Protein AF-A0A817AE27-F1 (afdb_monomer_lite)

Organism: NCBI:txid392030

Sequence (90 aa):
MILAATCSQFAQREFSFTLENDVYRRYLSFSNHMEFEKELIKLCPEKIDIGAVYSAKPKDHKMLSAAQFYPIERELVFDIDMTDYDDVRF

Foldseek 3Di:
DDPPDPPDLQQQKKKWFQAPPRDIDTQDGDNDPVRVVVVCVVGVGPDMDTHARWQHRSVCVVVDDPVRTDGDDDDDDDDDDPVVCVVPDD

Structure (mmCIF, N/CA/C/O backbone):
data_AF-A0A817AE27-F1
#
_entry.id   AF-A0A817AE27-F1
#
loop_
_atom_site.group_PDB
_atom_site.id
_atom_site.type_symbol
_atom_site.label_atom_id
_atom_site.label_alt_id
_atom_site.label_comp_id
_atom_site.label_asym_id
_atom_site.label_entity_id
_atom_site.label_seq_id
_atom_site.pdbx_PDB_ins_code
_atom_site.Cartn_x
_atom_site.Cartn_y
_atom_site.Cartn_z
_atom_site.occupancy
_atom_site.B_iso_or_equiv
_atom_site.auth_seq_id
_atom_site.auth_comp_id
_atom_site.auth_asym_id
_atom_site.auth_atom_id
_atom_site.pdbx_PDB_model_num
ATOM 1 N N . MET A 1 1 ? 32.250 3.803 3.540 1.00 38.19 1 MET A N 1
ATOM 2 C CA . MET A 1 1 ? 31.771 5.189 3.755 1.00 38.19 1 MET A CA 1
ATOM 3 C C . MET A 1 1 ? 30.591 5.376 2.812 1.00 38.19 1 MET A C 1
ATOM 5 O O . MET A 1 1 ? 30.814 5.234 1.627 1.00 38.19 1 MET A O 1
ATOM 9 N N . ILE A 1 2 ? 29.337 5.567 3.214 1.00 39.88 2 ILE A N 1
ATOM 10 C CA . ILE A 1 2 ? 28.763 6.078 4.463 1.00 39.88 2 ILE A CA 1
ATOM 11 C C . ILE A 1 2 ? 27.482 5.268 4.747 1.00 39.88 2 ILE A C 1
ATOM 13 O O . ILE A 1 2 ? 26.569 5.252 3.930 1.00 39.88 2 ILE A O 1
ATOM 17 N N . LEU A 1 3 ? 27.423 4.605 5.906 1.00 43.34 3 LEU A N 1
ATOM 18 C CA . LEU A 1 3 ? 26.168 4.191 6.537 1.00 43.34 3 LEU A CA 1
ATOM 19 C C . LEU A 1 3 ? 25.495 5.469 7.049 1.00 43.34 3 LEU A C 1
ATOM 21 O O . LEU A 1 3 ? 25.886 5.993 8.089 1.00 43.34 3 LEU A O 1
ATOM 25 N N . ALA A 1 4 ? 24.532 6.003 6.306 1.00 44.12 4 ALA A N 1
ATOM 26 C CA . ALA A 1 4 ? 23.666 7.074 6.786 1.00 44.12 4 ALA A CA 1
ATOM 27 C C . ALA A 1 4 ? 22.216 6.731 6.452 1.00 44.12 4 ALA A C 1
ATOM 29 O O . ALA A 1 4 ? 21.665 7.196 5.463 1.00 44.12 4 ALA A O 1
ATOM 30 N N . ALA A 1 5 ? 21.603 5.914 7.303 1.00 45.12 5 ALA A N 1
ATOM 31 C CA . ALA A 1 5 ? 20.153 5.807 7.385 1.00 45.12 5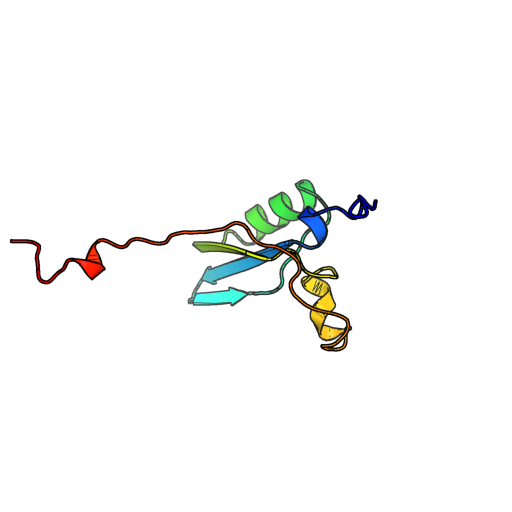 ALA A CA 1
ATOM 32 C C . ALA A 1 5 ? 19.759 5.444 8.824 1.00 45.12 5 ALA A C 1
ATOM 34 O O . ALA A 1 5 ? 19.271 4.359 9.105 1.00 45.12 5 ALA A O 1
ATOM 35 N N . THR A 1 6 ? 20.012 6.343 9.778 1.00 42.81 6 THR A N 1
ATOM 36 C CA . THR A 1 6 ? 19.449 6.227 11.140 1.00 42.81 6 THR A CA 1
ATOM 37 C C . THR A 1 6 ? 18.121 6.975 11.286 1.00 42.81 6 THR A C 1
ATOM 39 O O . THR A 1 6 ? 17.625 7.166 12.394 1.00 42.81 6 THR A O 1
ATOM 42 N N . CYS A 1 7 ? 17.495 7.368 10.173 1.00 51.22 7 CYS A N 1
ATOM 43 C CA . CYS A 1 7 ? 16.107 7.805 10.170 1.00 51.22 7 CYS A CA 1
ATOM 44 C C . CYS A 1 7 ? 15.229 6.557 9.980 1.00 51.22 7 CYS A C 1
ATOM 46 O O . CYS A 1 7 ? 15.368 5.868 8.978 1.00 51.22 7 CYS A O 1
ATOM 48 N N . SER A 1 8 ? 14.402 6.227 10.980 1.00 66.44 8 SER A N 1
ATOM 49 C CA . SER A 1 8 ? 13.609 4.987 11.057 1.00 66.44 8 SER A CA 1
ATOM 50 C C . SER A 1 8 ? 12.966 4.602 9.714 1.00 66.44 8 SER A C 1
ATOM 52 O O . SER A 1 8 ? 12.023 5.267 9.276 1.00 66.44 8 SER A O 1
ATOM 54 N N . GLN A 1 9 ? 13.439 3.503 9.103 1.00 79.31 9 GLN A N 1
ATOM 55 C CA . GLN A 1 9 ? 12.881 2.910 7.873 1.00 79.31 9 GLN A CA 1
ATOM 56 C C . GLN A 1 9 ? 11.357 2.738 7.955 1.00 79.31 9 GLN A C 1
ATOM 58 O O . GLN A 1 9 ? 10.651 2.868 6.960 1.00 79.31 9 GLN A O 1
ATOM 63 N N . PHE A 1 10 ? 10.831 2.501 9.159 1.00 94.25 10 PHE A N 1
ATOM 64 C CA . PHE A 1 10 ? 9.406 2.315 9.400 1.00 94.25 10 PHE A CA 1
ATOM 65 C C . PHE A 1 10 ? 8.585 3.597 9.182 1.00 94.25 10 PHE A C 1
ATOM 67 O O . PHE A 1 10 ? 7.528 3.557 8.561 1.00 94.25 10 PHE A O 1
ATOM 74 N N . ALA A 1 11 ? 9.087 4.754 9.625 1.00 96.69 11 ALA A N 1
ATOM 75 C CA . ALA A 1 11 ? 8.358 6.022 9.512 1.00 96.69 11 ALA A CA 1
ATOM 76 C C . ALA A 1 11 ? 8.277 6.562 8.081 1.00 96.69 11 ALA A C 1
ATOM 78 O O . ALA A 1 11 ? 7.419 7.390 7.779 1.00 96.69 11 ALA A O 1
ATOM 79 N N . GLN A 1 12 ? 9.183 6.108 7.222 1.00 97.25 12 GLN A N 1
ATOM 80 C CA . GLN A 1 12 ? 9.262 6.480 5.814 1.00 97.25 12 GLN A CA 1
ATOM 81 C C . GLN A 1 12 ? 8.677 5.406 4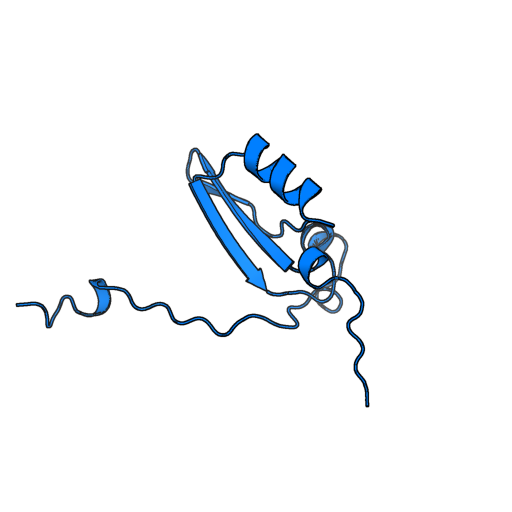.889 1.00 97.25 12 GLN A C 1
ATOM 83 O O . GLN A 1 12 ? 8.587 5.626 3.681 1.00 97.25 12 GLN A O 1
ATOM 88 N N . ARG A 1 13 ? 8.252 4.265 5.443 1.00 97.81 13 ARG A N 1
ATOM 89 C CA . ARG A 1 13 ? 7.565 3.205 4.710 1.00 97.81 13 ARG A CA 1
ATOM 90 C C . ARG A 1 13 ? 6.149 3.641 4.355 1.00 97.81 13 ARG A C 1
ATOM 92 O O . ARG A 1 13 ? 5.392 4.079 5.222 1.00 97.81 13 ARG A O 1
ATOM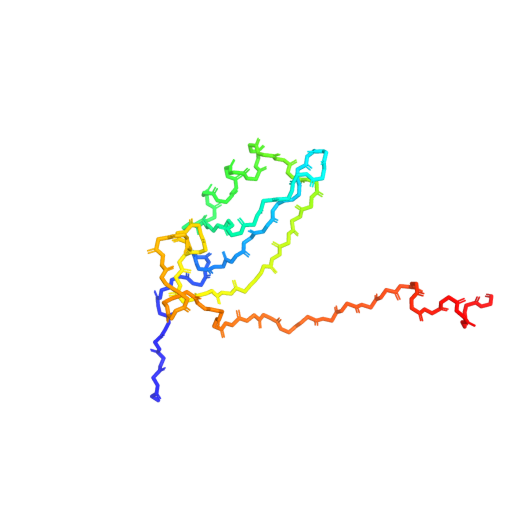 99 N N . GLU A 1 14 ? 5.793 3.494 3.085 1.00 98.25 14 GLU A N 1
ATOM 100 C CA . GLU A 1 14 ? 4.410 3.619 2.632 1.00 98.25 14 GLU A CA 1
ATOM 101 C C . GLU A 1 14 ? 3.618 2.368 3.009 1.00 98.25 14 GLU A C 1
ATOM 103 O O . GLU A 1 14 ? 4.027 1.243 2.726 1.00 98.25 14 GLU A O 1
ATOM 108 N N . PHE A 1 15 ? 2.445 2.595 3.580 1.00 98.38 15 PHE A N 1
ATOM 109 C CA . PHE A 1 15 ? 1.367 1.626 3.671 1.00 98.38 15 PHE A CA 1
ATOM 110 C 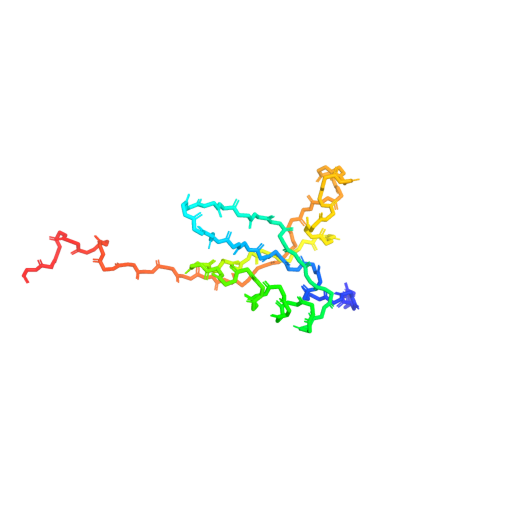C . PHE A 1 15 ? 0.178 2.147 2.870 1.00 98.38 15 PHE A C 1
ATOM 112 O O . PHE A 1 15 ? -0.055 3.361 2.797 1.00 98.38 15 PHE A O 1
ATOM 119 N N . SER A 1 16 ? -0.592 1.226 2.305 1.00 98.44 16 SER A N 1
ATOM 120 C CA . SER A 1 16 ? -1.903 1.537 1.749 1.00 98.44 16 SER A CA 1
ATOM 121 C C . SER A 1 16 ? -2.952 0.607 2.328 1.00 98.44 16 SER A C 1
ATOM 123 O O . SER A 1 16 ? -2.690 -0.574 2.542 1.00 98.44 16 SER A O 1
ATOM 125 N N . PHE A 1 17 ? -4.131 1.156 2.597 1.00 98.50 17 PHE A N 1
ATOM 126 C CA . PHE A 1 17 ? -5.283 0.420 3.101 1.00 98.50 17 PHE A CA 1
ATOM 127 C C . PHE A 1 17 ? -6.406 0.468 2.074 1.00 98.50 17 PHE A C 1
ATOM 129 O O . PHE A 1 17 ? -6.761 1.549 1.599 1.00 98.50 17 PHE A O 1
ATOM 136 N N . THR A 1 18 ? -6.986 -0.691 1.782 1.00 98.38 18 THR A N 1
ATOM 137 C CA . THR A 1 18 ? -8.284 -0.781 1.106 1.00 98.38 18 THR A CA 1
ATOM 138 C C . THR A 1 18 ? -9.351 -0.961 2.176 1.00 98.38 18 THR A C 1
ATOM 140 O O . THR A 1 18 ? -9.262 -1.890 2.976 1.00 98.38 18 THR A O 1
ATOM 143 N N . LEU A 1 19 ? -10.300 -0.030 2.244 1.00 96.88 19 LEU A N 1
ATOM 144 C CA . LEU A 1 19 ? -11.431 -0.051 3.177 1.00 96.88 19 LEU A CA 1
ATOM 145 C C . LEU A 1 19 ? -12.706 -0.502 2.453 1.00 96.88 19 LEU A C 1
ATOM 147 O O . LEU A 1 19 ? -12.695 -0.664 1.234 1.00 96.88 19 LEU A O 1
ATOM 151 N N . GLU A 1 20 ? -13.807 -0.615 3.198 1.00 94.44 20 GLU A N 1
ATOM 152 C CA . GLU A 1 20 ? -15.134 -0.905 2.644 1.00 94.44 20 GLU A CA 1
ATOM 153 C C . GLU A 1 20 ? -15.462 -0.033 1.420 1.00 94.44 20 GLU A C 1
ATOM 155 O O . GLU A 1 20 ? -15.165 1.169 1.383 1.00 94.44 20 GLU A O 1
ATOM 160 N N . ASN A 1 21 ? -16.146 -0.636 0.444 1.00 94.00 21 ASN A N 1
ATOM 161 C CA . ASN A 1 21 ? -16.464 -0.047 -0.863 1.00 94.00 21 ASN A CA 1
ATOM 162 C C . ASN A 1 21 ? -15.223 0.268 -1.716 1.00 94.00 21 ASN A C 1
ATOM 164 O O . ASN A 1 21 ? -15.217 1.260 -2.450 1.00 94.00 21 ASN A O 1
ATOM 168 N N . ASP A 1 22 ? -14.167 -0.542 -1.588 1.00 92.56 22 ASP A N 1
ATOM 169 C CA . ASP A 1 22 ? -12.907 -0.407 -2.330 1.00 92.56 22 ASP A CA 1
ATOM 170 C C . ASP A 1 22 ? -12.253 0.981 -2.181 1.00 92.56 22 ASP A C 1
ATOM 172 O O . ASP A 1 22 ? -11.531 1.469 -3.059 1.00 92.56 22 ASP A O 1
ATOM 176 N N . VAL A 1 23 ? -12.487 1.656 -1.047 1.00 97.00 23 VAL A N 1
ATOM 177 C CA . VAL A 1 23 ? -11.883 2.965 -0.790 1.00 97.00 23 VAL A CA 1
ATOM 178 C C . VAL A 1 23 ? -10.397 2.775 -0.522 1.00 97.00 23 VAL A C 1
ATOM 180 O O . VAL A 1 23 ? -9.984 2.356 0.562 1.00 97.00 23 VAL A O 1
ATOM 183 N N . TYR A 1 24 ? -9.585 3.141 -1.509 1.00 97.06 24 TYR A N 1
ATOM 184 C CA . TYR A 1 24 ? -8.139 3.002 -1.443 1.00 97.06 24 TYR A CA 1
ATOM 185 C C . TYR A 1 24 ? -7.458 4.237 -0.842 1.00 97.06 24 TYR A C 1
ATOM 187 O O . TYR A 1 24 ? -7.533 5.345 -1.381 1.00 97.06 24 TYR A O 1
ATOM 195 N N . ARG A 1 25 ? -6.760 4.057 0.284 1.00 97.25 25 ARG A N 1
ATOM 196 C CA . ARG A 1 25 ? -5.987 5.104 0.968 1.00 97.25 25 ARG A CA 1
ATOM 197 C C . ARG A 1 25 ? -4.499 4.807 0.889 1.00 97.25 25 ARG A C 1
ATOM 199 O O . ARG A 1 25 ? -4.021 3.893 1.553 1.00 97.25 25 ARG A O 1
ATOM 206 N N . ARG A 1 26 ? -3.777 5.626 0.123 1.00 97.88 26 ARG A N 1
ATOM 207 C CA . ARG A 1 26 ? -2.321 5.545 -0.061 1.00 97.88 26 ARG A CA 1
ATOM 208 C C . ARG A 1 26 ? -1.544 6.535 0.790 1.00 97.88 26 ARG A C 1
ATOM 210 O O . ARG A 1 26 ? -2.120 7.452 1.379 1.00 97.88 26 ARG A O 1
ATOM 217 N N . TYR A 1 27 ? -0.220 6.382 0.761 1.00 97.81 27 TYR A N 1
ATOM 218 C CA . TYR A 1 27 ? 0.733 7.260 1.431 1.00 97.81 27 TYR A CA 1
ATOM 219 C C . TYR A 1 27 ? 0.503 7.338 2.944 1.00 97.81 27 TYR A C 1
ATOM 221 O O . TYR A 1 27 ? 0.774 8.360 3.572 1.00 97.81 27 TYR A O 1
ATOM 229 N N . LEU A 1 28 ? 0.012 6.254 3.548 1.00 98.25 28 LEU A N 1
ATOM 230 C CA . LEU A 1 28 ? 0.006 6.118 4.998 1.00 98.25 28 LEU A CA 1
ATOM 231 C C . LEU A 1 28 ? 1.430 5.810 5.463 1.00 98.25 28 LEU A C 1
ATOM 233 O O . LEU A 1 28 ? 2.207 5.168 4.763 1.00 98.25 28 LEU A O 1
ATOM 237 N N . SER A 1 29 ? 1.783 6.292 6.648 1.00 98.06 29 SER A N 1
ATOM 238 C CA . SER A 1 29 ? 3.083 6.033 7.271 1.00 98.06 29 SER A CA 1
ATOM 239 C C . SER A 1 29 ? 2.997 6.313 8.764 1.00 98.06 29 SER A C 1
ATOM 241 O O . SER A 1 29 ? 2.308 7.257 9.168 1.00 98.06 29 SER A O 1
ATOM 243 N N . PHE A 1 30 ? 3.716 5.545 9.576 1.00 97.56 30 PHE A N 1
ATOM 244 C CA . PHE A 1 30 ? 3.537 5.520 11.028 1.00 97.56 30 PHE A CA 1
ATOM 245 C C . PHE A 1 30 ? 4.878 5.668 11.729 1.00 97.56 30 PHE A C 1
ATOM 247 O O . PHE A 1 30 ? 5.863 5.068 11.320 1.00 97.56 30 PHE A O 1
ATOM 254 N N . SER A 1 31 ? 4.950 6.466 12.791 1.00 95.31 31 SER A N 1
ATOM 255 C CA . SER A 1 31 ? 6.238 6.749 13.440 1.00 95.31 31 SER A CA 1
ATOM 256 C C . SER A 1 31 ? 6.774 5.540 14.218 1.00 95.31 31 SER A C 1
ATOM 258 O O . SER A 1 31 ? 7.982 5.423 14.416 1.00 95.31 31 SER A O 1
ATOM 260 N N . ASN A 1 32 ? 5.881 4.657 14.672 1.00 93.62 32 ASN A N 1
ATOM 261 C CA . ASN A 1 32 ? 6.181 3.456 15.449 1.00 93.62 32 ASN A CA 1
ATOM 262 C C . ASN A 1 32 ? 5.033 2.431 15.341 1.00 93.62 32 ASN A C 1
ATOM 264 O O . ASN A 1 32 ? 3.957 2.744 14.827 1.00 93.62 32 ASN A O 1
ATOM 268 N N . HIS A 1 33 ? 5.260 1.217 15.853 1.00 94.00 33 HIS A N 1
ATOM 269 C CA . HIS A 1 33 ? 4.284 0.124 15.791 1.00 94.00 33 HIS A CA 1
ATOM 270 C C . HIS A 1 33 ? 2.963 0.438 16.516 1.00 94.00 33 HIS A C 1
ATOM 272 O O . HIS A 1 33 ? 1.919 0.019 16.035 1.00 94.00 33 HIS A O 1
ATOM 278 N N . MET A 1 34 ? 2.981 1.215 17.607 1.00 97.12 34 MET A N 1
ATOM 279 C CA . MET A 1 34 ? 1.764 1.568 18.354 1.00 97.12 34 MET A CA 1
ATOM 280 C C . MET A 1 34 ? 0.828 2.463 17.527 1.00 97.12 34 MET A C 1
ATOM 282 O O . MET A 1 34 ? -0.387 2.288 17.558 1.00 97.12 34 MET A O 1
ATOM 286 N N . GLU A 1 35 ? 1.378 3.420 16.765 1.00 97.38 35 GLU A N 1
ATOM 287 C CA . GLU A 1 35 ? 0.588 4.243 15.834 1.00 97.38 35 GLU A CA 1
ATOM 288 C C . GLU A 1 35 ? -0.033 3.392 14.721 1.00 97.38 35 GLU A C 1
ATOM 290 O O . GLU A 1 35 ? -1.194 3.599 14.372 1.00 97.38 35 GLU A O 1
ATOM 295 N N . PHE A 1 36 ? 0.732 2.438 14.183 1.00 97.56 36 PHE A N 1
ATOM 296 C CA . PHE A 1 36 ? 0.250 1.527 13.148 1.00 97.56 36 PHE A CA 1
ATOM 297 C C . PHE A 1 36 ? -0.866 0.617 13.667 1.00 97.56 36 PHE A C 1
ATOM 299 O O . PHE A 1 36 ? -1.934 0.569 13.066 1.00 97.56 36 PHE A O 1
ATOM 306 N N . GLU A 1 37 ? -0.652 -0.040 14.808 1.00 98.00 37 GLU A N 1
ATOM 307 C CA . GLU A 1 37 ? -1.626 -0.931 15.445 1.00 98.00 37 GLU A CA 1
ATOM 308 C C . GLU A 1 37 ? -2.935 -0.203 15.761 1.00 98.00 37 GLU A C 1
ATOM 310 O O . GLU A 1 37 ? -4.017 -0.684 15.422 1.00 98.00 37 GLU A O 1
ATOM 315 N N . LYS A 1 38 ? -2.847 0.997 16.348 1.00 98.44 38 LYS A N 1
ATOM 316 C CA . LYS A 1 38 ? -4.023 1.813 16.659 1.00 98.44 38 LYS A CA 1
ATOM 317 C C . LYS A 1 38 ? -4.860 2.096 15.414 1.00 98.44 38 LYS A C 1
ATOM 319 O O . LYS A 1 38 ? -6.086 1.995 15.469 1.00 98.44 38 LYS A O 1
ATOM 324 N N . GLU A 1 39 ? -4.217 2.467 14.310 1.00 97.75 39 GLU A N 1
ATOM 325 C CA . GLU A 1 39 ? -4.937 2.813 13.086 1.00 97.75 39 GLU A CA 1
ATOM 326 C C . GLU A 1 39 ? -5.438 1.573 12.339 1.00 97.75 39 GLU A C 1
ATOM 328 O O . GLU A 1 39 ? -6.522 1.620 11.761 1.00 97.75 39 GLU A O 1
ATOM 333 N N . LEU A 1 40 ? -4.717 0.452 12.432 1.00 97.19 40 LEU A N 1
ATOM 334 C CA . LEU A 1 40 ? -5.147 -0.848 11.924 1.00 97.19 40 LEU A CA 1
ATOM 335 C C . LEU A 1 40 ? -6.444 -1.310 12.603 1.00 97.19 40 LEU A C 1
ATOM 337 O O . LEU A 1 40 ? -7.408 -1.631 11.916 1.00 97.19 40 LEU A O 1
ATOM 341 N N . ILE A 1 41 ? -6.493 -1.288 13.940 1.00 97.88 41 ILE A N 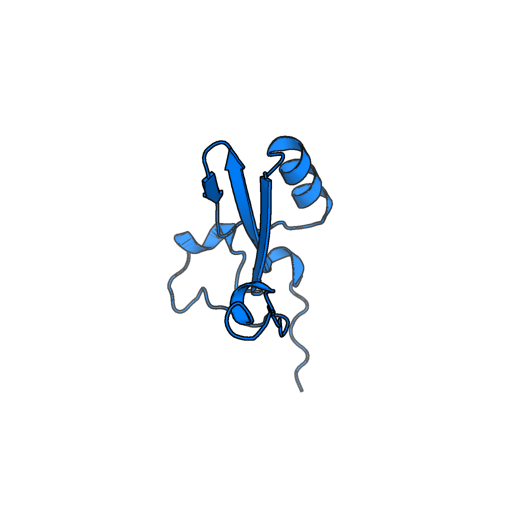1
ATOM 342 C CA . ILE A 1 41 ? -7.677 -1.692 14.719 1.00 97.88 41 ILE A CA 1
ATOM 343 C C . ILE A 1 41 ? -8.852 -0.750 14.448 1.00 97.88 41 ILE A C 1
ATOM 345 O O . ILE A 1 41 ? -9.992 -1.187 14.321 1.00 97.88 41 ILE A O 1
ATOM 349 N N . LYS A 1 42 ? -8.582 0.555 14.358 1.00 97.56 42 LYS A N 1
ATOM 350 C CA . LYS A 1 42 ? -9.613 1.569 14.126 1.00 97.56 42 LYS A CA 1
ATOM 351 C C . LYS A 1 42 ? -10.239 1.472 12.736 1.00 97.56 42 LYS A C 1
ATOM 353 O O . LYS A 1 42 ? -11.436 1.709 12.611 1.00 97.56 42 LYS A O 1
ATOM 358 N N . LEU A 1 43 ? -9.433 1.232 11.700 1.00 96.81 43 LEU A N 1
ATOM 359 C CA . LEU A 1 43 ? -9.901 1.232 10.312 1.00 96.81 43 LEU A CA 1
ATOM 360 C C . LEU A 1 43 ? -10.310 -0.153 9.811 1.00 96.81 43 LEU A C 1
ATOM 362 O O . LEU A 1 43 ? -11.108 -0.205 8.884 1.00 96.81 43 LEU A O 1
ATOM 366 N N . CYS A 1 44 ? -9.771 -1.227 10.399 1.00 97.12 44 CYS A N 1
ATOM 367 C CA . CYS A 1 44 ? -10.025 -2.621 10.028 1.00 97.12 44 CYS A CA 1
ATOM 368 C C . CYS A 1 44 ? -10.040 -2.835 8.495 1.00 97.12 44 CYS A C 1
ATOM 370 O O . CYS A 1 44 ? -11.080 -3.169 7.930 1.00 97.12 44 CYS A O 1
ATOM 372 N N . PRO A 1 45 ? -8.923 -2.557 7.793 1.00 98.06 45 PRO A N 1
ATOM 373 C CA . PRO A 1 45 ? -8.904 -2.582 6.335 1.00 98.06 45 PRO A CA 1
ATOM 374 C C . PRO A 1 45 ? -9.088 -3.999 5.776 1.00 98.06 45 PRO A C 1
ATOM 376 O O . PRO A 1 45 ? -8.563 -4.963 6.329 1.00 98.06 45 PRO A O 1
ATOM 379 N N . GLU A 1 46 ? -9.757 -4.108 4.628 1.00 98.19 46 GLU A N 1
ATOM 380 C CA . GLU A 1 46 ? -9.924 -5.365 3.886 1.00 98.19 46 GLU A CA 1
ATOM 381 C C . GLU A 1 46 ? -8.602 -5.845 3.271 1.00 98.19 46 GLU A C 1
ATOM 383 O O . GLU A 1 46 ? -8.347 -7.045 3.186 1.00 98.19 46 GLU A O 1
ATOM 388 N N . LYS A 1 47 ? -7.751 -4.905 2.833 1.00 98.19 47 LYS A N 1
ATOM 389 C CA . LYS A 1 47 ? -6.429 -5.188 2.251 1.00 98.19 47 LYS A CA 1
ATOM 390 C C . LYS A 1 47 ? -5.388 -4.211 2.770 1.00 98.19 47 LYS A C 1
ATOM 392 O O . LYS A 1 47 ? -5.682 -3.033 2.996 1.00 98.19 47 LYS A O 1
ATOM 397 N N . ILE A 1 48 ? -4.159 -4.697 2.896 1.00 98.31 48 ILE A N 1
ATOM 398 C CA . ILE A 1 48 ? -2.993 -3.909 3.285 1.00 98.31 48 ILE A CA 1
ATOM 399 C C . ILE A 1 48 ? -1.908 -4.129 2.237 1.00 98.31 48 ILE A C 1
ATOM 401 O O . ILE A 1 48 ? -1.451 -5.255 2.066 1.00 98.31 48 ILE A O 1
ATOM 405 N N . ASP A 1 49 ? -1.459 -3.049 1.601 1.00 98.25 49 ASP A N 1
ATOM 406 C CA . ASP A 1 49 ? -0.303 -3.072 0.706 1.00 98.25 49 ASP A CA 1
ATOM 407 C C . ASP A 1 49 ? 0.890 -2.390 1.370 1.00 98.25 49 ASP A C 1
ATOM 409 O O . ASP A 1 49 ? 0.763 -1.325 1.988 1.00 98.25 49 ASP A O 1
ATOM 413 N N . ILE A 1 50 ? 2.071 -2.979 1.196 1.00 97.88 50 ILE A N 1
ATOM 414 C CA . ILE A 1 50 ? 3.333 -2.435 1.697 1.00 97.88 50 ILE A CA 1
ATOM 415 C C . ILE A 1 50 ? 4.110 -1.851 0.514 1.00 97.88 50 ILE A C 1
ATOM 417 O O . ILE A 1 50 ? 4.505 -2.559 -0.413 1.00 97.88 50 ILE A O 1
ATOM 421 N N . GLY A 1 51 ? 4.305 -0.534 0.544 1.00 97.44 51 GLY A N 1
ATOM 422 C CA . GLY A 1 51 ? 5.011 0.225 -0.484 1.00 97.44 51 GLY A CA 1
ATOM 423 C C . GLY A 1 51 ? 6.509 0.363 -0.209 1.00 97.44 51 GLY A C 1
ATOM 424 O O . GLY A 1 51 ? 7.101 -0.393 0.560 1.00 97.44 51 GLY A O 1
ATOM 425 N N . ALA A 1 52 ? 7.144 1.341 -0.852 1.00 97.44 52 ALA A N 1
ATOM 426 C CA . ALA A 1 52 ? 8.569 1.636 -0.684 1.00 97.44 52 ALA A CA 1
ATOM 427 C C . ALA A 1 52 ? 8.867 2.405 0.619 1.00 97.44 52 ALA A C 1
ATOM 429 O O . ALA A 1 52 ? 7.972 2.998 1.228 1.00 97.44 52 ALA A O 1
ATOM 430 N N . VAL A 1 53 ? 10.139 2.440 1.020 1.00 97.56 53 VAL A N 1
ATOM 431 C CA . VAL A 1 53 ? 10.677 3.500 1.884 1.00 97.56 53 VAL A CA 1
ATOM 432 C C . VAL A 1 53 ? 10.966 4.717 1.010 1.00 97.56 53 VAL A C 1
ATOM 434 O O . VAL A 1 53 ? 11.646 4.603 -0.011 1.00 97.56 53 VAL A 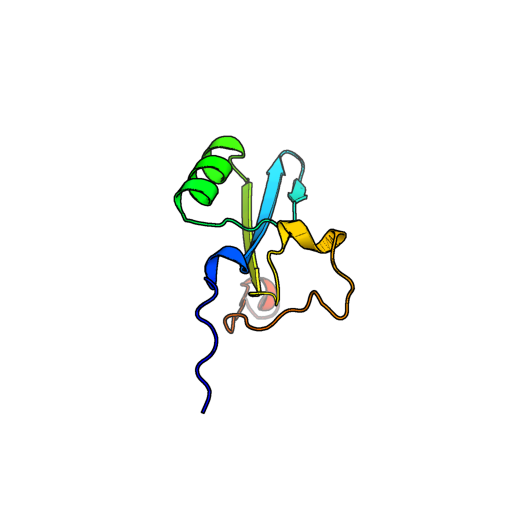O 1
ATOM 437 N N . TYR A 1 54 ? 10.458 5.879 1.404 1.00 97.06 54 TYR A N 1
ATOM 438 C CA . TYR A 1 54 ? 10.654 7.148 0.697 1.00 97.06 54 TYR A CA 1
ATOM 439 C C . TYR A 1 54 ? 11.700 8.029 1.383 1.00 97.06 54 TYR A C 1
ATOM 441 O O . TYR A 1 54 ? 12.074 7.793 2.521 1.00 97.06 54 TYR A O 1
ATOM 449 N N . SER A 1 55 ? 12.130 9.099 0.716 1.00 95.75 55 SER A N 1
ATOM 450 C CA . SER A 1 55 ? 13.030 10.126 1.264 1.00 95.75 55 SER A CA 1
ATOM 451 C C . SER A 1 55 ? 12.457 10.946 2.426 1.00 95.75 55 SER A C 1
ATOM 453 O O . SER A 1 55 ? 13.196 11.639 3.125 1.00 95.75 55 SER A O 1
ATOM 455 N N . ALA A 1 56 ? 11.142 10.892 2.634 1.00 95.62 56 ALA A N 1
ATOM 456 C CA . ALA A 1 56 ? 10.423 11.537 3.725 1.00 95.62 56 ALA A CA 1
ATOM 457 C C . ALA A 1 56 ? 9.173 10.717 4.074 1.00 95.62 56 ALA A C 1
ATOM 459 O O . ALA A 1 56 ? 8.831 9.775 3.363 1.00 95.62 56 ALA A O 1
ATOM 460 N N . LYS A 1 57 ? 8.474 11.065 5.163 1.00 96.69 57 LYS A N 1
ATOM 461 C CA . LYS A 1 57 ? 7.259 10.350 5.582 1.00 96.69 57 LYS A CA 1
ATOM 462 C C . LYS A 1 57 ? 6.177 10.450 4.493 1.00 96.69 57 LYS A C 1
ATOM 464 O O . LYS A 1 57 ? 5.751 11.566 4.190 1.00 96.69 57 LYS A O 1
ATOM 469 N N . PRO A 1 58 ? 5.676 9.326 3.947 1.00 97.88 58 PRO A N 1
ATOM 470 C CA . PRO A 1 58 ? 4.624 9.328 2.930 1.00 97.88 58 PRO A CA 1
ATOM 471 C C . PRO A 1 58 ? 3.399 10.177 3.278 1.00 97.88 58 PRO A C 1
ATOM 473 O O . PRO A 1 58 ? 2.886 10.888 2.415 1.00 97.88 58 PRO A O 1
ATOM 476 N N . LYS A 1 59 ? 2.965 10.203 4.544 1.00 97.12 59 LYS A N 1
ATOM 477 C CA . LYS A 1 59 ? 1.790 10.999 4.948 1.00 97.12 59 LYS A CA 1
ATOM 478 C C . LYS A 1 59 ? 1.941 12.505 4.703 1.00 97.12 59 LYS A C 1
ATOM 480 O O . LYS A 1 59 ? 0.937 13.192 4.533 1.00 97.12 59 LYS A O 1
ATOM 485 N N . ASP A 1 60 ? 3.178 12.992 4.618 1.00 96.81 60 ASP A N 1
ATOM 486 C CA . ASP A 1 60 ? 3.513 14.401 4.417 1.00 96.81 60 ASP A CA 1
ATOM 487 C C . ASP A 1 60 ? 3.801 14.732 2.934 1.00 96.81 60 ASP A C 1
ATOM 489 O O . ASP A 1 60 ? 4.146 15.870 2.617 1.00 96.81 60 ASP A O 1
ATOM 493 N N . HIS A 1 61 ? 3.628 13.780 1.999 1.00 96.38 61 HIS A N 1
ATOM 494 C CA . HIS A 1 61 ? 3.994 13.932 0.577 1.00 96.38 61 HIS A CA 1
ATOM 495 C C . HIS A 1 61 ? 3.425 15.193 -0.089 1.00 96.38 61 HIS A C 1
ATOM 497 O O . HIS A 1 61 ? 4.081 15.790 -0.935 1.00 96.38 61 HIS A O 1
ATOM 503 N N . LYS A 1 62 ? 2.223 15.638 0.303 1.00 96.31 62 LYS A N 1
ATOM 504 C CA . LYS A 1 62 ? 1.582 16.836 -0.271 1.00 96.31 62 LYS A CA 1
ATOM 505 C C . LYS A 1 62 ? 2.285 18.145 0.095 1.00 96.31 62 LYS A C 1
ATOM 507 O O . LYS A 1 62 ? 2.040 19.156 -0.554 1.00 96.31 62 LYS A O 1
ATOM 512 N N . MET A 1 63 ? 3.114 18.143 1.138 1.00 96.75 63 MET A N 1
ATOM 513 C CA . MET A 1 63 ? 3.890 19.309 1.574 1.00 96.75 63 MET A CA 1
ATOM 514 C C . MET A 1 63 ? 5.264 19.386 0.896 1.00 96.75 63 MET A C 1
ATOM 516 O O . MET A 1 63 ? 5.999 20.348 1.108 1.00 96.75 63 MET A O 1
ATOM 520 N N . LEU A 1 64 ? 5.629 18.372 0.109 1.00 95.12 64 LEU A N 1
ATOM 521 C CA . LEU A 1 64 ? 6.953 18.214 -0.473 1.00 95.12 64 LEU A CA 1
ATOM 522 C C . LEU A 1 64 ? 6.885 18.343 -1.991 1.00 95.12 64 LEU A C 1
ATOM 524 O O . LEU A 1 64 ? 5.938 17.898 -2.637 1.00 95.12 64 LEU A O 1
ATOM 528 N N . SER A 1 65 ? 7.921 18.935 -2.579 1.00 95.69 65 SER A N 1
ATOM 529 C CA . SER A 1 65 ? 8.087 18.896 -4.032 1.00 95.69 65 SER A CA 1
ATOM 530 C C . SER A 1 65 ? 8.493 17.494 -4.503 1.00 95.69 65 SER A C 1
ATOM 532 O O . SER A 1 65 ? 9.057 16.706 -3.741 1.00 95.69 65 SER A O 1
ATOM 534 N N . ALA A 1 66 ? 8.290 17.198 -5.790 1.00 91.31 66 ALA A N 1
ATOM 535 C CA . ALA A 1 66 ? 8.714 15.928 -6.390 1.00 91.31 66 ALA A CA 1
ATOM 536 C C . ALA A 1 66 ? 10.231 15.675 -6.271 1.00 91.31 66 ALA A C 1
ATOM 538 O O . ALA A 1 66 ? 10.666 14.533 -6.202 1.00 91.31 66 ALA A O 1
ATOM 539 N N . ALA A 1 67 ? 11.043 16.735 -6.193 1.00 94.62 67 ALA A N 1
ATOM 540 C CA . ALA A 1 67 ? 12.483 16.618 -5.955 1.00 94.62 67 ALA A CA 1
ATOM 541 C C . ALA A 1 67 ? 12.824 16.205 -4.509 1.00 94.62 67 ALA A C 1
ATOM 543 O O . ALA A 1 67 ? 13.918 15.713 -4.247 1.00 94.62 67 ALA A O 1
ATOM 544 N N . GLN A 1 68 ? 11.906 16.421 -3.563 1.00 94.12 68 GLN A N 1
ATOM 545 C CA . GLN A 1 68 ? 12.094 16.130 -2.140 1.00 94.12 68 GLN A CA 1
ATOM 546 C C . GLN A 1 68 ? 11.438 14.817 -1.705 1.00 94.12 68 GLN A C 1
ATOM 548 O O . GLN A 1 68 ? 11.858 14.250 -0.698 1.00 94.12 68 GLN A O 1
ATOM 553 N N . PHE A 1 69 ? 10.432 14.333 -2.438 1.00 96.56 69 PHE A N 1
ATOM 554 C CA . PHE A 1 69 ? 9.696 13.108 -2.130 1.00 96.56 69 PHE A CA 1
ATOM 555 C C . PHE A 1 69 ? 9.851 12.076 -3.250 1.00 96.56 69 PHE A C 1
ATOM 557 O O . PHE A 1 69 ? 9.202 12.169 -4.290 1.00 96.56 69 PHE A O 1
ATOM 564 N N . TYR A 1 70 ? 10.712 11.085 -3.025 1.00 96.19 70 TYR A N 1
ATOM 565 C CA . TYR A 1 70 ? 11.005 10.019 -3.982 1.00 96.19 70 TYR A CA 1
ATOM 566 C C . TYR A 1 70 ? 11.272 8.686 -3.259 1.00 96.19 70 TYR A C 1
ATOM 568 O O . TYR A 1 70 ? 11.696 8.697 -2.100 1.00 96.19 70 TYR A O 1
ATOM 576 N N . PRO A 1 71 ? 11.003 7.534 -3.901 1.00 96.69 71 PRO A N 1
ATOM 577 C CA . PRO A 1 71 ? 11.295 6.224 -3.324 1.00 96.69 71 PRO A CA 1
ATOM 578 C C . PRO A 1 71 ? 12.810 5.982 -3.258 1.00 96.69 71 PRO A C 1
ATOM 580 O O . PRO A 1 71 ? 13.530 6.287 -4.208 1.00 96.69 71 PRO A O 1
ATOM 583 N N . ILE A 1 72 ? 13.286 5.420 -2.146 1.00 96.31 72 ILE A N 1
ATOM 584 C CA . ILE A 1 72 ? 14.701 5.091 -1.910 1.00 96.31 72 ILE A CA 1
ATOM 585 C C . ILE A 1 72 ? 14.935 3.590 -2.048 1.00 96.31 72 ILE A C 1
ATOM 587 O O . ILE A 1 72 ? 15.836 3.166 -2.765 1.00 96.31 72 ILE A O 1
ATOM 591 N N . GLU A 1 73 ? 14.129 2.783 -1.362 1.00 95.81 73 GLU A N 1
ATOM 592 C CA . GLU A 1 73 ? 14.309 1.335 -1.317 1.00 95.81 73 GLU A CA 1
ATOM 593 C C . GLU A 1 73 ? 12.972 0.607 -1.189 1.00 95.81 73 GLU A C 1
ATOM 595 O O . GLU A 1 73 ? 11.990 1.128 -0.656 1.00 95.81 73 GLU A O 1
ATOM 600 N N . ARG A 1 74 ? 12.941 -0.621 -1.698 1.00 96.38 74 ARG A N 1
ATOM 601 C CA . ARG A 1 74 ? 11.862 -1.582 -1.498 1.00 96.38 74 ARG A CA 1
ATOM 602 C C . ARG A 1 74 ? 12.453 -2.978 -1.580 1.00 96.38 74 ARG A C 1
ATOM 604 O O . ARG A 1 74 ? 13.428 -3.208 -2.293 1.00 96.38 74 ARG A O 1
ATOM 611 N N . GLU A 1 75 ? 11.835 -3.902 -0.872 1.00 96.19 75 GLU A N 1
ATOM 612 C CA . GLU A 1 75 ? 12.088 -5.321 -1.004 1.00 96.19 75 GLU A CA 1
ATOM 613 C C . GLU A 1 75 ? 11.849 -5.756 -2.458 1.00 96.19 75 GLU A C 1
ATOM 615 O O . GLU A 1 75 ? 10.918 -5.297 -3.130 1.00 96.19 75 GLU A O 1
ATOM 620 N N . LEU A 1 76 ? 12.702 -6.653 -2.948 1.00 97.25 76 LEU A N 1
ATOM 621 C CA . LEU A 1 76 ? 12.440 -7.362 -4.191 1.00 97.25 76 LEU A CA 1
ATOM 622 C C . LEU A 1 76 ? 11.283 -8.333 -3.942 1.00 97.25 76 LEU A C 1
ATOM 624 O O . LEU A 1 76 ? 11.380 -9.194 -3.069 1.00 97.25 76 LEU A O 1
ATOM 628 N N . VAL A 1 77 ? 10.202 -8.183 -4.700 1.00 96.88 77 VAL A N 1
ATOM 629 C CA . VAL A 1 77 ? 9.002 -9.018 -4.586 1.00 96.88 77 VAL A CA 1
ATOM 630 C C . VAL A 1 77 ? 8.746 -9.735 -5.902 1.00 96.88 77 VAL A C 1
ATOM 632 O O . VAL A 1 77 ? 8.961 -9.165 -6.973 1.00 96.88 77 VAL A O 1
ATOM 635 N N . PHE A 1 78 ? 8.274 -10.969 -5.800 1.00 97.69 78 PHE A N 1
ATOM 636 C CA . PHE A 1 78 ? 7.787 -11.763 -6.919 1.00 97.69 78 PHE A CA 1
ATOM 637 C C . PHE A 1 78 ? 6.322 -12.078 -6.646 1.00 97.69 78 PHE A C 1
ATOM 639 O O . PHE A 1 78 ? 5.985 -12.460 -5.526 1.00 97.69 78 PHE A O 1
ATOM 646 N N . ASP A 1 79 ? 5.483 -11.898 -7.656 1.00 96.88 79 ASP A N 1
ATOM 647 C CA . ASP A 1 79 ? 4.065 -12.230 -7.625 1.00 96.88 79 ASP A CA 1
ATOM 648 C C . ASP A 1 79 ? 3.833 -13.253 -8.738 1.00 96.88 79 ASP A C 1
ATOM 650 O O . ASP A 1 79 ? 4.139 -12.973 -9.897 1.00 96.88 79 ASP A O 1
ATOM 654 N N . ILE A 1 80 ? 3.454 -14.473 -8.362 1.00 97.12 80 ILE A N 1
ATOM 655 C CA . ILE A 1 80 ? 3.213 -15.580 -9.291 1.00 97.12 80 ILE A CA 1
ATOM 656 C C . ILE A 1 80 ? 1.791 -16.036 -9.025 1.00 97.12 80 ILE A C 1
ATOM 658 O O . ILE A 1 80 ? 1.526 -16.631 -7.976 1.00 97.12 80 ILE A O 1
ATOM 662 N N . ASP A 1 81 ? 0.900 -15.769 -9.973 1.00 96.81 81 ASP A N 1
ATOM 663 C CA . ASP A 1 81 ? -0.498 -16.147 -9.853 1.00 96.81 81 ASP A CA 1
ATOM 664 C C . ASP A 1 81 ? -0.773 -17.447 -10.617 1.00 96.81 81 ASP A C 1
ATOM 666 O O . ASP A 1 81 ? -0.129 -17.792 -11.611 1.00 96.81 81 ASP A O 1
ATOM 670 N N . MET A 1 82 ? -1.758 -18.203 -10.141 1.00 96.00 82 MET A N 1
ATOM 671 C CA . MET A 1 82 ? -2.216 -19.406 -10.818 1.00 96.00 82 MET A CA 1
ATOM 672 C C . MET A 1 82 ? -2.881 -19.076 -12.160 1.00 96.00 82 MET A C 1
ATOM 674 O O . MET A 1 82 ? -2.880 -19.941 -13.037 1.00 96.00 82 MET A O 1
ATOM 678 N N . THR A 1 83 ? -3.463 -17.878 -12.310 1.00 96.38 83 THR A N 1
ATOM 679 C CA . THR A 1 83 ? -4.132 -17.431 -13.542 1.00 96.38 83 THR A CA 1
ATOM 680 C C . THR A 1 83 ? -3.181 -17.297 -14.725 1.00 96.38 83 THR A C 1
ATOM 682 O O . THR A 1 83 ? -3.602 -17.413 -15.872 1.00 96.38 83 THR A O 1
ATOM 685 N N . ASP A 1 84 ? -1.886 -17.113 -14.460 1.00 96.50 84 ASP A N 1
ATOM 686 C CA . ASP A 1 84 ? -0.858 -17.013 -15.501 1.00 96.50 84 ASP A CA 1
ATOM 687 C C . ASP A 1 84 ? -0.630 -18.340 -16.249 1.00 96.50 84 ASP A C 1
ATOM 689 O O . ASP A 1 84 ? 0.043 -18.361 -17.276 1.00 96.50 84 ASP A O 1
ATOM 693 N N . TYR A 1 85 ? -1.188 -19.446 -15.744 1.00 96.31 85 TYR A N 1
ATOM 694 C CA . TYR A 1 85 ? -1.028 -20.797 -16.288 1.00 96.31 85 TYR A CA 1
ATOM 695 C C . TYR A 1 85 ? -2.347 -21.381 -16.821 1.00 96.31 85 TYR A C 1
ATOM 697 O O . TYR A 1 85 ? -2.438 -22.584 -17.060 1.00 96.31 85 TYR A O 1
ATOM 705 N N . ASP A 1 86 ? -3.394 -20.566 -16.989 1.00 95.81 86 ASP A N 1
ATOM 706 C CA . ASP A 1 86 ? -4.724 -21.007 -17.444 1.00 95.81 86 ASP A CA 1
ATOM 707 C C . ASP A 1 86 ? -4.700 -21.809 -18.758 1.00 95.81 86 ASP A C 1
ATOM 709 O O . ASP A 1 86 ? -5.521 -22.704 -18.941 1.00 95.81 86 ASP A O 1
ATOM 713 N N . ASP A 1 87 ? -3.748 -21.535 -19.649 1.00 95.50 87 ASP A N 1
ATOM 714 C CA . ASP A 1 87 ? -3.576 -22.171 -20.960 1.00 95.50 87 ASP A CA 1
ATOM 715 C C . ASP A 1 87 ? -2.835 -23.521 -20.925 1.00 95.50 87 ASP A C 1
ATOM 717 O O . ASP A 1 87 ? -2.902 -24.288 -21.888 1.00 95.50 87 ASP A O 1
ATOM 721 N N . VAL A 1 88 ? -2.157 -23.831 -19.816 1.00 95.62 88 VAL A N 1
ATOM 722 C CA . VAL A 1 88 ? -1.385 -25.072 -19.619 1.00 95.62 88 VAL A CA 1
ATOM 723 C C . VAL A 1 88 ? -1.897 -25.940 -18.462 1.00 95.62 88 VAL A C 1
ATOM 725 O O . VAL A 1 88 ? -1.323 -26.994 -18.177 1.00 95.62 88 VAL A O 1
ATOM 728 N N . ARG A 1 89 ? -2.986 -25.530 -17.799 1.00 88.56 89 ARG A N 1
ATOM 729 C CA . ARG A 1 89 ? -3.689 -26.309 -16.766 1.00 88.56 89 ARG A CA 1
ATOM 730 C C . ARG A 1 89 ? -4.771 -27.178 -17.424 1.00 88.56 89 ARG A C 1
ATOM 732 O O . ARG A 1 89 ? -5.866 -26.696 -17.699 1.00 88.56 89 ARG A O 1
ATOM 739 N N . PHE A 1 90 ? -4.434 -28.440 -17.702 1.00 80.81 90 PHE A N 1
ATOM 740 C CA . PHE A 1 90 ? -5.367 -29.464 -18.203 1.00 80.81 90 PHE A CA 1
ATOM 741 C C . PHE A 1 90 ? -6.234 -30.063 -17.092 1.00 80.81 90 PHE A C 1
ATOM 743 O O . PHE A 1 90 ? -5.713 -30.225 -15.963 1.00 80.81 90 PHE A O 1
#

Secondary structure (DSSP, 8-state):
------S-TTTTEEEEEEEGGGEEEEEE--SSHHHHHHHHHHH--SEEEEEEEESS-GGGGGGS-TTT--EEE--------GGGGTTT--

pLDDT: mean 91.77, std 14.68, range [38.19, 98.5]

Radius of gyration: 16.67 Å; chains: 1; bounding box: 48×49×39 Å